Protein AF-A0A3N2NCR6-F1 (afdb_monomer_lite)

Sequence (79 aa):
MKNQQDNLGSQDGKIDLKMWMEEHPQEYGEFAAAMGEADSLEVFLLGAAAFLSSPEFQKRLENMIDLDNLDLDELLKIL

Secondary structure (DSSP, 8-state):
----------SSS---HHHHHHH-HHHHHHHHHHHHHTT-HHHHHHHHHHHHH-HHHHHHHHHHHHTT---HHHHHTT-

Radius of gyration: 15.13 Å; chains: 1; bounding box: 44×23×33 Å

Foldseek 3Di:
DDDPPPDPPDDPDDDPVVVVCVVCVPVVVVVCVVCVVVVNNVVVVVLVVCCVPPPVLVVVVVVCVVVVHDDVVVSVVSD

pLDDT: mean 78.59, std 16.37, range [35.84, 93.31]

Structure (mmCIF, N/CA/C/O backbone):
data_AF-A0A3N2NCR6-F1
#
_entry.id   AF-A0A3N2NCR6-F1
#
loop_
_atom_site.group_PDB
_atom_site.id
_atom_site.type_symbol
_atom_site.label_atom_id
_atom_site.label_alt_id
_atom_site.label_comp_id
_atom_site.label_asym_id
_atom_site.label_entity_id
_atom_site.label_seq_id
_atom_site.pdbx_PDB_ins_code
_atom_site.Cartn_x
_atom_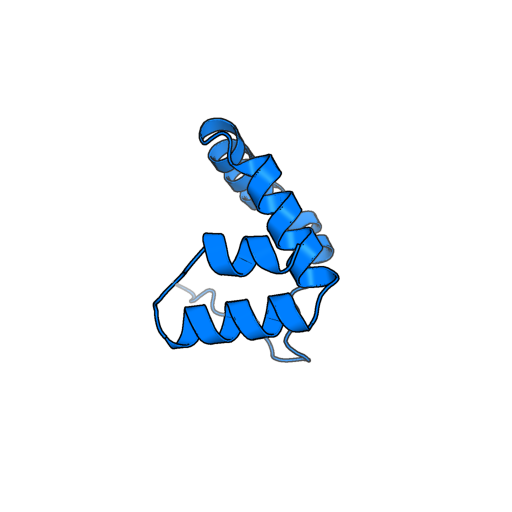site.Cartn_y
_atom_site.Cartn_z
_atom_site.occupancy
_atom_site.B_iso_or_equiv
_atom_site.auth_seq_id
_atom_site.auth_comp_id
_atom_site.auth_asym_id
_atom_site.auth_atom_id
_atom_site.pdbx_PDB_model_num
ATOM 1 N N . MET A 1 1 ? 28.748 -13.596 12.284 1.00 38.12 1 MET A N 1
ATOM 2 C CA . MET A 1 1 ? 28.242 -12.693 11.229 1.00 38.12 1 MET A CA 1
ATOM 3 C C . MET A 1 1 ? 27.109 -11.912 11.872 1.00 38.12 1 MET A C 1
ATOM 5 O O . MET A 1 1 ? 26.289 -12.542 12.523 1.00 38.12 1 MET A O 1
ATOM 9 N N . LYS A 1 2 ? 27.190 -10.577 11.901 1.00 36.66 2 LYS A N 1
ATOM 10 C CA . LYS A 1 2 ? 26.316 -9.736 12.735 1.00 36.66 2 LYS A CA 1
ATOM 11 C C . LYS A 1 2 ? 24.893 -9.728 12.164 1.00 36.66 2 LYS A C 1
ATOM 13 O O . LYS A 1 2 ? 24.729 -9.445 10.983 1.00 36.66 2 LYS A O 1
ATOM 18 N N . ASN A 1 3 ? 23.920 -10.048 13.017 1.00 44.22 3 ASN A N 1
ATOM 19 C CA . ASN A 1 3 ? 22.491 -9.886 12.768 1.00 44.22 3 ASN A CA 1
ATOM 20 C C . ASN A 1 3 ? 22.210 -8.405 12.490 1.00 44.22 3 ASN A C 1
ATOM 22 O O . ASN A 1 3 ? 22.402 -7.587 13.384 1.00 44.22 3 ASN A O 1
ATOM 26 N N . GLN A 1 4 ? 21.761 -8.067 11.282 1.00 47.69 4 GLN A N 1
ATOM 27 C CA . GLN A 1 4 ? 21.088 -6.794 11.025 1.00 47.69 4 GLN A CA 1
ATOM 28 C C . GLN A 1 4 ? 19.621 -6.948 11.439 1.00 47.69 4 GLN A C 1
ATOM 30 O O . GLN A 1 4 ? 18.728 -7.138 10.625 1.00 47.69 4 GLN A O 1
ATOM 35 N N . GLN A 1 5 ? 19.407 -6.958 12.749 1.00 51.03 5 GLN A N 1
ATOM 36 C CA . GLN A 1 5 ? 18.136 -6.610 13.368 1.00 51.03 5 GLN A CA 1
ATOM 37 C C . GLN A 1 5 ? 18.443 -5.397 14.232 1.00 51.03 5 GLN A C 1
ATOM 39 O O . GLN A 1 5 ? 18.569 -5.513 15.445 1.00 51.03 5 GLN A O 1
ATOM 44 N N . ASP A 1 6 ? 18.656 -4.252 13.596 1.00 45.31 6 ASP A N 1
ATOM 45 C CA . ASP A 1 6 ? 18.802 -2.996 14.314 1.00 45.31 6 ASP A CA 1
ATOM 46 C C . ASP A 1 6 ? 17.718 -2.033 13.833 1.00 45.31 6 ASP A C 1
ATOM 48 O O . ASP A 1 6 ? 17.728 -1.561 12.701 1.00 45.31 6 ASP A O 1
ATOM 52 N N . ASN A 1 7 ? 16.802 -1.764 14.764 1.00 42.56 7 ASN A N 1
ATOM 53 C CA . ASN A 1 7 ? 15.905 -0.615 14.828 1.00 42.56 7 ASN A CA 1
ATOM 54 C C . ASN A 1 7 ? 14.780 -0.489 13.792 1.00 42.56 7 ASN A C 1
ATOM 56 O O . ASN A 1 7 ? 14.684 0.498 13.075 1.00 42.56 7 ASN A O 1
ATOM 60 N N . LEU A 1 8 ? 13.773 -1.355 13.917 1.00 45.62 8 LEU A N 1
ATOM 61 C CA . LEU A 1 8 ? 12.388 -0.863 13.899 1.00 45.62 8 LEU A CA 1
ATOM 62 C C . LEU A 1 8 ? 11.984 -0.557 15.346 1.00 45.62 8 LEU A C 1
ATOM 64 O O . LEU A 1 8 ? 11.213 -1.272 15.983 1.00 45.62 8 LEU A O 1
ATOM 68 N N . GLY A 1 9 ? 12.636 0.464 15.903 1.00 35.84 9 GLY A N 1
ATOM 69 C CA . GLY A 1 9 ? 12.360 0.978 17.235 1.00 35.84 9 GLY A CA 1
ATOM 70 C C . GLY A 1 9 ? 11.027 1.711 17.224 1.00 35.84 9 GLY A C 1
ATOM 71 O O . GLY A 1 9 ? 10.899 2.774 16.628 1.00 35.84 9 GLY A O 1
ATOM 72 N N . SER A 1 10 ? 10.041 1.111 17.878 1.00 57.19 10 SER A N 1
ATOM 73 C CA . SER A 1 10 ? 8.695 1.621 18.100 1.00 57.19 10 SER A CA 1
ATOM 74 C C . SER A 1 10 ? 8.654 3.091 18.540 1.00 57.19 10 SER A C 1
ATOM 76 O O . SER A 1 10 ? 8.917 3.402 19.701 1.00 57.19 10 SER A O 1
ATOM 78 N N . GLN A 1 11 ? 8.211 3.970 17.642 1.00 43.44 11 GLN A N 1
ATOM 79 C CA . GLN A 1 11 ? 7.476 5.193 17.967 1.00 43.44 11 GLN A CA 1
ATOM 80 C C . GLN A 1 11 ? 6.331 5.313 16.949 1.00 43.44 11 GLN A C 1
ATOM 82 O O . GLN A 1 11 ? 6.572 5.500 15.765 1.00 43.44 11 GLN A O 1
ATOM 87 N N . ASP A 1 12 ? 5.093 5.102 17.402 1.00 45.03 12 ASP A N 1
ATOM 88 C CA . ASP A 1 12 ? 3.851 5.415 16.677 1.00 45.03 12 ASP A CA 1
ATOM 89 C C . ASP A 1 12 ? 3.742 4.949 15.209 1.00 45.03 12 ASP A C 1
ATOM 91 O O . ASP A 1 12 ? 3.366 5.722 14.339 1.00 45.03 12 ASP A O 1
ATOM 95 N N . GLY A 1 13 ? 4.025 3.665 14.951 1.00 48.34 13 GLY A N 1
ATOM 96 C CA . GLY A 1 13 ? 3.300 2.760 14.031 1.00 48.34 13 GLY A CA 1
ATOM 97 C C . GLY A 1 13 ? 2.994 3.157 12.575 1.00 48.34 13 GLY A C 1
ATOM 98 O O . GLY A 1 13 ? 2.349 2.379 11.880 1.00 48.34 13 GLY A O 1
ATOM 99 N N . LYS A 1 14 ? 3.416 4.320 12.085 1.00 55.56 14 LYS A N 1
ATOM 100 C CA . LYS A 1 14 ? 3.233 4.763 10.704 1.00 55.56 14 LYS A CA 1
ATOM 101 C C . LYS A 1 14 ? 4.604 4.881 10.073 1.00 55.56 14 LYS A C 1
ATOM 103 O O . LYS A 1 14 ? 5.328 5.837 10.326 1.00 55.56 14 LYS A O 1
ATOM 108 N N . ILE A 1 15 ? 4.951 3.893 9.254 1.00 62.34 15 ILE A N 1
ATOM 109 C CA . ILE A 1 15 ? 6.053 4.038 8.308 1.00 62.34 15 ILE A CA 1
ATOM 110 C C . ILE A 1 15 ? 5.707 5.252 7.442 1.00 62.34 15 ILE A C 1
ATOM 112 O O . ILE A 1 15 ? 4.697 5.244 6.733 1.00 62.34 15 ILE A O 1
ATOM 116 N N . ASP A 1 16 ? 6.507 6.313 7.537 1.00 74.56 16 ASP A N 1
ATOM 117 C CA . ASP A 1 16 ? 6.437 7.406 6.577 1.00 74.56 16 ASP A CA 1
ATOM 118 C C . ASP A 1 16 ? 7.003 6.872 5.263 1.00 74.56 16 ASP A C 1
ATOM 120 O O 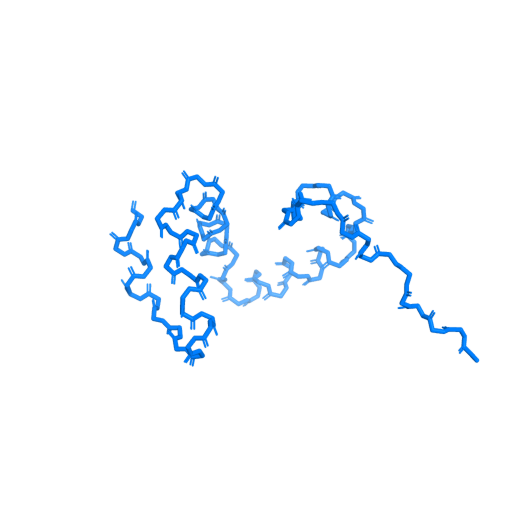. ASP A 1 16 ? 8.216 6.792 5.063 1.00 74.56 16 ASP A O 1
ATOM 124 N N . LEU A 1 17 ? 6.095 6.445 4.385 1.00 74.19 17 LEU A N 1
ATOM 125 C CA . LEU A 1 17 ? 6.434 5.854 3.097 1.00 74.19 17 LEU A CA 1
ATOM 126 C C . LEU A 1 17 ? 7.362 6.771 2.294 1.00 74.19 17 LEU A C 1
ATOM 128 O O . LEU A 1 17 ? 8.251 6.283 1.603 1.00 74.19 17 LEU A O 1
ATOM 132 N N . LYS A 1 18 ? 7.201 8.093 2.420 1.00 77.44 18 LYS A N 1
ATOM 133 C CA . LYS A 1 18 ? 8.048 9.051 1.716 1.00 77.44 18 LYS A CA 1
ATOM 134 C C . LYS A 1 18 ? 9.481 9.014 2.243 1.00 77.44 18 LYS A C 1
ATOM 136 O O . LYS A 1 18 ? 10.410 8.972 1.445 1.00 77.44 18 LYS A O 1
ATOM 141 N N . MET A 1 19 ? 9.650 8.990 3.564 1.00 84.56 19 MET A N 1
ATOM 142 C CA . MET A 1 19 ? 10.967 8.886 4.198 1.00 84.56 19 MET A CA 1
ATOM 143 C C . MET A 1 19 ? 11.660 7.574 3.823 1.00 84.56 19 MET A C 1
ATOM 145 O O . MET A 1 19 ? 12.811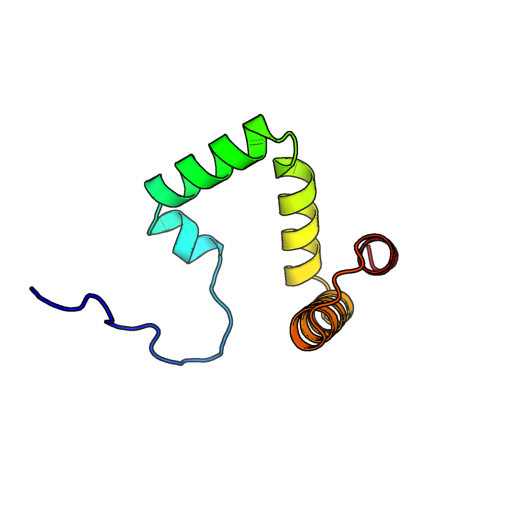 7.589 3.400 1.00 84.56 19 MET A O 1
ATOM 149 N N . TRP A 1 20 ? 10.931 6.456 3.871 1.00 84.88 20 TRP A N 1
ATOM 150 C CA . TRP A 1 20 ? 11.472 5.152 3.489 1.00 84.88 20 TRP A CA 1
ATOM 151 C C . TRP A 1 20 ? 11.913 5.116 2.016 1.00 84.88 20 TRP A C 1
ATOM 153 O O . TRP A 1 20 ? 12.997 4.632 1.706 1.00 84.88 20 TRP A O 1
ATOM 163 N N . MET A 1 21 ? 11.123 5.691 1.103 1.00 83.62 21 MET A N 1
ATOM 164 C CA . MET A 1 21 ? 11.494 5.794 -0.315 1.00 83.62 21 MET A CA 1
ATOM 165 C C . MET A 1 21 ? 12.769 6.619 -0.543 1.00 83.62 21 MET A C 1
ATOM 167 O O . MET A 1 21 ? 13.561 6.294 -1.428 1.00 83.62 21 MET A O 1
ATOM 171 N N . GLU A 1 22 ? 12.962 7.694 0.226 1.00 86.56 22 GLU A N 1
ATOM 172 C CA . GLU A 1 22 ? 14.153 8.548 0.148 1.00 86.56 22 GLU A CA 1
ATOM 173 C C . GLU A 1 22 ? 15.402 7.849 0.719 1.00 86.56 22 GLU A C 1
ATOM 175 O O . GLU A 1 22 ? 16.495 8.007 0.170 1.00 86.56 22 GLU A O 1
ATOM 180 N N . GLU A 1 23 ? 15.248 7.047 1.776 1.00 92.31 23 GLU A N 1
ATOM 181 C CA . GLU A 1 23 ? 16.332 6.276 2.403 1.00 92.31 23 GLU A CA 1
ATOM 182 C C . GLU A 1 23 ? 16.707 5.008 1.616 1.00 92.31 23 GLU A C 1
ATOM 184 O O . GLU A 1 23 ? 17.871 4.600 1.624 1.00 92.31 23 GLU A O 1
ATOM 189 N N . HIS A 1 24 ? 15.756 4.423 0.878 1.00 89.94 24 HIS A N 1
ATOM 190 C CA . HIS A 1 24 ? 15.911 3.151 0.162 1.00 89.94 24 HIS A CA 1
ATOM 191 C C . HIS A 1 24 ? 15.635 3.263 -1.357 1.00 89.94 24 HIS A C 1
ATOM 193 O O . HIS A 1 24 ? 14.802 2.532 -1.901 1.00 89.94 24 HIS A O 1
ATOM 199 N N . PRO A 1 25 ? 16.350 4.126 -2.109 1.00 88.38 25 PRO A N 1
ATOM 200 C CA . PRO A 1 25 ? 16.042 4.391 -3.518 1.00 88.38 25 PRO A CA 1
ATOM 201 C C . PRO A 1 25 ? 16.264 3.183 -4.445 1.00 88.38 25 PRO A C 1
ATOM 203 O O . PRO A 1 25 ? 15.616 3.084 -5.486 1.00 88.38 25 PRO A O 1
ATOM 206 N N . GLN A 1 26 ? 17.175 2.266 -4.091 1.00 89.62 26 GLN A N 1
ATOM 207 C CA . GLN A 1 26 ? 17.431 1.042 -4.863 1.00 89.62 26 GLN A CA 1
ATOM 208 C C . GLN A 1 26 ? 16.302 0.023 -4.682 1.00 89.62 26 GLN A C 1
ATOM 210 O O . GLN A 1 26 ? 15.744 -0.438 -5.672 1.00 89.62 26 GLN A O 1
ATOM 215 N N . GLU A 1 27 ? 15.916 -0.257 -3.435 1.00 89.62 27 GLU A N 1
ATOM 216 C CA . GLU A 1 27 ? 14.815 -1.177 -3.112 1.00 89.62 27 GLU A CA 1
ATOM 217 C C . GLU A 1 27 ? 13.487 -0.665 -3.679 1.00 89.62 27 GLU A C 1
ATOM 219 O O . GLU A 1 27 ? 12.729 -1.422 -4.282 1.00 89.62 27 GLU A O 1
ATOM 224 N N . TYR A 1 28 ? 13.234 0.644 -3.571 1.00 84.38 28 TYR A N 1
ATOM 225 C CA . TYR A 1 28 ? 12.075 1.265 -4.203 1.00 84.38 28 TYR A CA 1
ATOM 226 C C . TYR A 1 28 ? 12.121 1.158 -5.734 1.00 84.38 28 TYR A C 1
ATOM 228 O O . TYR A 1 28 ? 11.095 0.904 -6.360 1.00 84.38 28 TYR A O 1
ATOM 236 N N . GLY A 1 29 ? 13.295 1.325 -6.351 1.00 85.19 29 GLY A N 1
ATOM 237 C CA . GLY A 1 29 ? 13.472 1.173 -7.795 1.00 85.19 29 GLY A CA 1
ATOM 238 C C . GLY A 1 29 ? 13.184 -0.248 -8.286 1.00 85.19 29 GLY A C 1
ATOM 239 O O . GLY A 1 29 ? 12.483 -0.414 -9.282 1.00 85.19 29 GLY A O 1
ATOM 240 N N . GLU A 1 30 ? 13.669 -1.265 -7.571 1.00 88.44 30 GLU A N 1
ATOM 241 C CA . GLU A 1 30 ? 13.391 -2.679 -7.864 1.00 88.44 30 GLU A CA 1
ATOM 242 C C . GLU A 1 30 ? 11.908 -3.010 -7.681 1.00 88.44 30 GLU A C 1
ATOM 244 O O . GLU A 1 30 ? 11.300 -3.643 -8.545 1.00 88.44 30 GLU A O 1
ATOM 249 N N . PHE A 1 31 ? 11.301 -2.515 -6.601 1.00 85.00 31 PHE A N 1
ATOM 250 C CA . PHE A 1 31 ? 9.869 -2.641 -6.365 1.00 85.00 31 PHE A CA 1
ATOM 251 C C . PHE A 1 31 ? 9.051 -1.989 -7.489 1.00 85.00 31 PHE A C 1
ATOM 253 O O . PHE A 1 31 ? 8.184 -2.631 -8.077 1.00 85.00 31 PHE A O 1
ATOM 260 N N . ALA A 1 32 ? 9.347 -0.736 -7.841 1.00 80.75 32 ALA A N 1
ATOM 261 C CA . ALA A 1 32 ? 8.636 -0.011 -8.889 1.00 80.75 32 ALA A CA 1
ATOM 262 C C . ALA A 1 32 ? 8.806 -0.667 -10.267 1.00 80.75 32 ALA A C 1
ATOM 264 O O . ALA A 1 32 ? 7.851 -0.701 -11.041 1.00 80.75 32 ALA A O 1
ATOM 265 N N . ALA A 1 33 ? 9.987 -1.220 -10.565 1.00 83.94 33 ALA A N 1
ATOM 266 C CA . ALA A 1 33 ? 10.229 -1.979 -11.788 1.00 83.94 33 ALA A CA 1
ATOM 267 C C . ALA A 1 33 ? 9.380 -3.259 -11.832 1.00 83.94 33 ALA A C 1
ATOM 269 O O . ALA A 1 33 ? 8.669 -3.471 -12.810 1.00 83.94 33 ALA A O 1
ATOM 270 N N . ALA A 1 34 ? 9.369 -4.053 -10.757 1.00 82.69 34 ALA A N 1
ATOM 271 C CA . ALA A 1 34 ? 8.551 -5.263 -10.669 1.00 82.69 34 ALA A CA 1
ATOM 272 C C . ALA A 1 34 ? 7.043 -4.963 -10.772 1.00 82.69 34 ALA A C 1
ATOM 274 O O . ALA A 1 34 ? 6.301 -5.683 -11.437 1.00 82.69 34 ALA A O 1
ATOM 275 N N . MET A 1 35 ? 6.586 -3.867 -10.159 1.00 82.56 35 MET A N 1
ATOM 276 C CA . MET A 1 35 ? 5.193 -3.414 -10.239 1.00 82.56 35 MET A CA 1
ATOM 277 C C . MET A 1 35 ? 4.836 -2.857 -11.624 1.00 82.56 35 MET A C 1
ATOM 279 O O . MET A 1 35 ? 3.714 -3.030 -12.092 1.00 82.56 35 MET A O 1
ATOM 283 N N . GLY A 1 36 ? 5.781 -2.201 -12.300 1.00 79.25 36 GLY A N 1
ATOM 284 C CA . GLY A 1 36 ? 5.618 -1.750 -13.682 1.00 79.25 36 GLY A CA 1
ATOM 285 C C . GLY A 1 36 ? 5.548 -2.916 -14.670 1.00 79.25 36 GLY A C 1
ATOM 286 O O . GLY A 1 36 ? 4.691 -2.921 -15.547 1.00 79.25 36 GLY A O 1
ATOM 287 N N . GLU A 1 37 ? 6.392 -3.936 -14.501 1.00 79.69 37 GLU A N 1
ATOM 288 C CA . GLU A 1 37 ? 6.339 -5.174 -15.293 1.00 79.69 37 GLU A CA 1
ATOM 289 C C . GLU A 1 37 ? 5.018 -5.933 -15.103 1.00 79.69 37 GLU A C 1
ATOM 291 O O . GLU A 1 37 ? 4.527 -6.565 -16.038 1.00 79.69 37 GLU A O 1
ATOM 296 N N . ALA A 1 38 ? 4.426 -5.843 -13.911 1.00 77.81 38 ALA A N 1
ATOM 297 C CA . ALA A 1 38 ? 3.140 -6.446 -13.581 1.00 77.81 38 ALA A CA 1
ATOM 298 C C . ALA A 1 38 ? 1.917 -5.563 -13.916 1.00 77.81 38 ALA A C 1
ATOM 300 O O . ALA A 1 38 ? 0.799 -5.961 -13.590 1.00 77.81 38 ALA A O 1
ATOM 301 N N . ASP A 1 39 ? 2.112 -4.385 -14.527 1.00 80.19 39 ASP A N 1
ATOM 302 C CA . ASP A 1 39 ? 1.065 -3.379 -14.796 1.00 80.19 39 ASP A CA 1
ATOM 303 C C . ASP A 1 39 ? 0.226 -3.020 -13.547 1.00 80.19 39 ASP A C 1
ATOM 305 O O . ASP A 1 39 ? -0.964 -2.719 -13.604 1.00 80.19 39 ASP A O 1
ATOM 309 N N . SER A 1 40 ? 0.847 -3.100 -12.367 1.00 83.31 40 SER A N 1
ATOM 310 C CA . SER A 1 40 ? 0.188 -2.997 -11.060 1.00 83.31 40 SER A CA 1
ATOM 311 C C . SER A 1 40 ? 0.570 -1.733 -10.290 1.00 83.31 40 SER A C 1
ATOM 313 O O . SER A 1 40 ? 0.008 -1.457 -9.226 1.00 83.31 40 SER A O 1
ATOM 315 N N . LEU A 1 41 ? 1.501 -0.935 -10.825 1.00 81.56 41 LEU A N 1
ATOM 316 C CA . LEU A 1 41 ? 1.988 0.286 -10.184 1.00 81.56 41 LEU A CA 1
ATOM 317 C C . LEU A 1 41 ? 0.864 1.301 -9.931 1.00 81.56 41 LEU A C 1
ATOM 319 O O . LEU A 1 41 ? 0.786 1.868 -8.844 1.00 81.56 41 LEU A O 1
ATOM 323 N N . GLU A 1 42 ? -0.024 1.515 -10.903 1.00 81.00 42 GLU A N 1
ATOM 324 C CA . GLU A 1 42 ? -1.140 2.461 -10.765 1.00 81.00 42 GLU A CA 1
ATOM 325 C C . GLU A 1 42 ? -2.124 2.019 -9.669 1.00 81.00 42 GLU A C 1
ATOM 327 O O . GLU A 1 42 ? -2.518 2.820 -8.820 1.00 81.00 42 GLU A O 1
ATOM 332 N N . VAL A 1 43 ? -2.441 0.721 -9.620 1.00 81.06 43 VAL A N 1
ATOM 333 C CA . VAL A 1 43 ? -3.312 0.123 -8.595 1.00 81.06 43 VAL A CA 1
ATOM 334 C C . VAL A 1 43 ? -2.687 0.236 -7.203 1.00 81.06 43 VAL A C 1
ATOM 336 O O . VAL A 1 43 ? -3.378 0.552 -6.234 1.00 81.06 43 VAL A O 1
ATOM 339 N N . PHE A 1 44 ? -1.373 0.038 -7.089 1.00 82.56 44 PHE A N 1
ATOM 340 C CA . PHE A 1 44 ? -0.658 0.222 -5.829 1.00 82.56 44 PHE A CA 1
ATOM 341 C C . PHE A 1 44 ? -0.681 1.671 -5.350 1.00 82.56 44 PHE A C 1
ATOM 343 O O . PHE A 1 44 ? -0.972 1.920 -4.181 1.00 82.56 44 PHE A O 1
ATOM 350 N N . LEU A 1 45 ? -0.417 2.632 -6.239 1.00 83.56 45 LEU A N 1
ATOM 351 C CA . LEU A 1 45 ? -0.4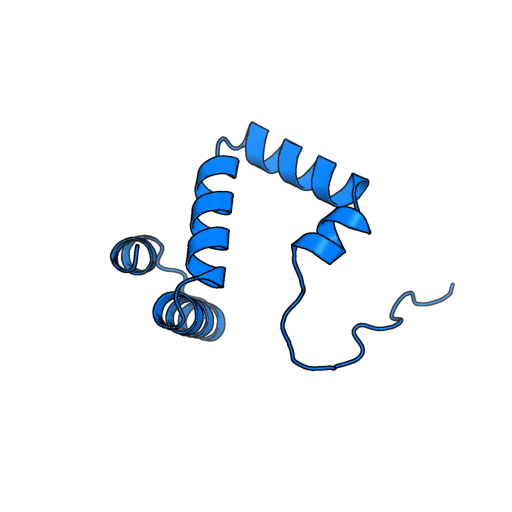68 4.054 -5.895 1.00 83.56 45 LEU A CA 1
ATOM 352 C C . LEU A 1 45 ? -1.875 4.470 -5.449 1.00 83.56 45 LEU A C 1
ATOM 354 O O . LEU A 1 45 ? -2.008 5.214 -4.476 1.00 83.56 45 LEU A O 1
ATOM 358 N N . LEU A 1 46 ? -2.916 3.948 -6.104 1.00 84.56 46 LEU A N 1
ATOM 359 C CA . LEU A 1 46 ? -4.306 4.156 -5.704 1.00 84.56 46 LEU A CA 1
ATOM 360 C C . LEU A 1 46 ? -4.577 3.594 -4.299 1.00 84.56 46 LEU A C 1
ATOM 362 O O . LEU A 1 46 ? -5.111 4.303 -3.446 1.00 84.56 46 LEU A O 1
ATOM 366 N N . GLY A 1 47 ? -4.154 2.356 -4.033 1.00 85.38 47 GLY A N 1
ATOM 367 C CA . GLY A 1 47 ? -4.281 1.727 -2.717 1.00 85.38 47 GLY A CA 1
ATOM 368 C C . GLY A 1 47 ? -3.519 2.477 -1.619 1.00 85.38 47 GLY A C 1
ATOM 369 O O . GLY A 1 47 ? -4.054 2.691 -0.533 1.00 85.38 47 GLY A O 1
ATOM 370 N N . ALA A 1 48 ? -2.303 2.948 -1.905 1.00 84.19 48 ALA A N 1
ATOM 371 C CA . ALA A 1 48 ? -1.503 3.741 -0.972 1.00 84.19 48 ALA A CA 1
ATOM 372 C C . ALA A 1 48 ? -2.158 5.098 -0.668 1.00 84.19 48 ALA A C 1
ATOM 374 O O . ALA A 1 48 ? -2.231 5.510 0.491 1.00 84.19 48 ALA A O 1
ATOM 375 N N . ALA A 1 49 ? -2.682 5.781 -1.688 1.00 85.06 49 ALA A N 1
ATOM 376 C CA . ALA A 1 49 ? -3.404 7.036 -1.509 1.00 85.06 49 ALA A CA 1
ATOM 377 C C . ALA A 1 49 ? -4.670 6.844 -0.659 1.00 85.06 49 ALA A C 1
ATOM 379 O O . ALA A 1 49 ? -4.924 7.626 0.261 1.00 85.06 49 ALA A O 1
ATOM 380 N N . ALA A 1 50 ? -5.436 5.782 -0.916 1.00 85.50 50 ALA A N 1
ATOM 381 C CA . ALA A 1 50 ? -6.616 5.423 -0.136 1.00 85.50 50 ALA A CA 1
ATOM 382 C C . ALA A 1 50 ? -6.279 5.102 1.319 1.00 85.50 50 ALA A C 1
ATOM 384 O O . ALA A 1 50 ? -6.914 5.624 2.235 1.00 85.50 50 ALA A O 1
ATOM 385 N N . PHE A 1 51 ? -5.223 4.317 1.536 1.00 86.94 51 PHE A N 1
ATOM 386 C CA . PHE A 1 51 ? -4.720 4.013 2.866 1.00 86.94 51 PHE A CA 1
ATOM 387 C C . PHE A 1 51 ? -4.346 5.289 3.620 1.00 86.94 51 PHE A C 1
ATOM 389 O O . PHE A 1 51 ? -4.738 5.454 4.765 1.00 86.94 51 PHE A O 1
ATOM 396 N N . LEU A 1 52 ? -3.644 6.240 3.003 1.00 83.88 52 LEU A N 1
ATOM 397 C CA . LEU A 1 52 ? -3.240 7.476 3.684 1.00 83.88 52 LEU A CA 1
ATOM 398 C C . LEU A 1 52 ? -4.406 8.438 3.966 1.00 83.88 52 LEU A C 1
ATOM 400 O O . LEU A 1 52 ? -4.330 9.218 4.917 1.00 83.88 52 LEU A O 1
ATOM 404 N N . SER A 1 53 ? -5.468 8.396 3.159 1.00 85.88 53 SER A N 1
ATOM 405 C CA . SER A 1 53 ? -6.566 9.372 3.192 1.00 85.88 53 SER A CA 1
ATOM 406 C C . SER A 1 53 ? -7.847 8.885 3.878 1.00 85.88 53 SER A C 1
ATOM 408 O O . SER A 1 53 ? -8.622 9.721 4.345 1.00 85.88 53 SER A O 1
ATOM 410 N N . SER A 1 54 ? -8.070 7.571 3.987 1.00 89.12 54 SER A N 1
ATOM 411 C CA . SER A 1 54 ? -9.312 6.988 4.508 1.00 89.12 54 SER A CA 1
ATOM 412 C C . SER A 1 54 ? -9.068 6.076 5.721 1.00 89.12 54 SER A C 1
ATOM 414 O O . SER A 1 54 ? -8.590 4.948 5.572 1.00 89.12 54 SER A O 1
ATOM 416 N N . PRO A 1 55 ? -9.451 6.508 6.941 1.00 90.94 55 PRO A N 1
ATOM 417 C CA . PRO A 1 55 ? -9.415 5.652 8.130 1.00 90.94 55 PRO A CA 1
ATOM 418 C C . PRO A 1 55 ? -10.304 4.405 8.014 1.00 90.94 55 PRO A C 1
ATOM 420 O O . PRO A 1 55 ? -10.008 3.374 8.613 1.00 90.94 55 PRO A O 1
ATOM 423 N N . GLU A 1 56 ? -11.398 4.492 7.251 1.00 93.12 56 GLU A N 1
ATOM 424 C CA . GLU A 1 56 ? -12.273 3.350 6.967 1.00 93.12 56 GLU A CA 1
ATOM 425 C C . GLU A 1 56 ? -11.551 2.306 6.112 1.00 93.12 56 GLU A C 1
ATOM 427 O O . GLU A 1 56 ? -11.576 1.119 6.441 1.00 93.12 56 GLU A O 1
ATOM 432 N N . PHE A 1 57 ? -10.831 2.760 5.082 1.00 92.00 57 PHE A N 1
ATOM 433 C CA . PHE A 1 57 ? -9.997 1.900 4.248 1.00 92.00 57 PHE A CA 1
ATOM 434 C C . PHE A 1 57 ? -8.888 1.232 5.069 1.00 92.00 57 PHE A C 1
ATOM 436 O O . PHE A 1 57 ? -8.735 0.014 4.994 1.00 92.00 57 PHE A O 1
ATOM 443 N N . GLN A 1 58 ? -8.167 1.998 5.905 1.00 91.12 58 GLN A N 1
ATOM 444 C CA . GLN A 1 58 ? -7.133 1.464 6.809 1.00 91.12 58 GLN A CA 1
ATOM 445 C C . GLN A 1 58 ? -7.687 0.329 7.671 1.00 91.12 58 GLN A C 1
ATOM 447 O O . GLN A 1 58 ? -7.191 -0.793 7.623 1.00 91.12 58 GLN A O 1
ATOM 452 N N . LYS A 1 59 ? -8.774 0.600 8.402 1.00 92.19 59 LYS A N 1
ATOM 453 C CA . LYS A 1 59 ? -9.363 -0.368 9.327 1.00 92.19 59 LYS A CA 1
ATOM 454 C C . LYS A 1 59 ? -9.889 -1.608 8.608 1.00 92.19 59 LYS A C 1
ATOM 456 O O . LYS A 1 59 ? -9.828 -2.711 9.150 1.00 92.19 59 LYS A O 1
ATOM 461 N N . ARG A 1 60 ? -10.450 -1.455 7.403 1.00 92.06 60 ARG A N 1
ATOM 462 C CA . ARG A 1 60 ? -10.948 -2.607 6.645 1.00 92.06 60 ARG A CA 1
ATOM 463 C C . ARG A 1 60 ? -9.806 -3.482 6.143 1.00 92.06 60 ARG A C 1
ATOM 465 O O . ARG A 1 60 ? -9.910 -4.699 6.281 1.00 92.06 60 ARG A O 1
ATOM 472 N N . LEU A 1 61 ? -8.735 -2.871 5.638 1.00 91.06 61 LEU A N 1
ATOM 473 C CA . LEU A 1 61 ? -7.531 -3.574 5.209 1.00 91.06 61 LEU A CA 1
ATOM 474 C C . LEU A 1 61 ? -6.859 -4.311 6.378 1.00 91.06 61 LEU A C 1
ATOM 476 O O . LEU A 1 61 ? -6.548 -5.489 6.238 1.00 91.06 61 LEU A O 1
ATOM 480 N N . GLU A 1 62 ? -6.710 -3.666 7.540 1.00 92.06 62 GLU A N 1
ATOM 481 C CA . GLU A 1 62 ? -6.191 -4.299 8.767 1.00 92.06 62 GLU A CA 1
ATOM 482 C C . GLU A 1 62 ? -7.005 -5.547 9.142 1.00 92.06 62 GLU A C 1
ATOM 484 O O . GLU A 1 62 ? -6.443 -6.628 9.296 1.00 92.06 62 GLU A O 1
ATOM 489 N N . ASN A 1 63 ? -8.340 -5.440 9.172 1.00 92.56 63 ASN A N 1
ATOM 490 C CA . ASN 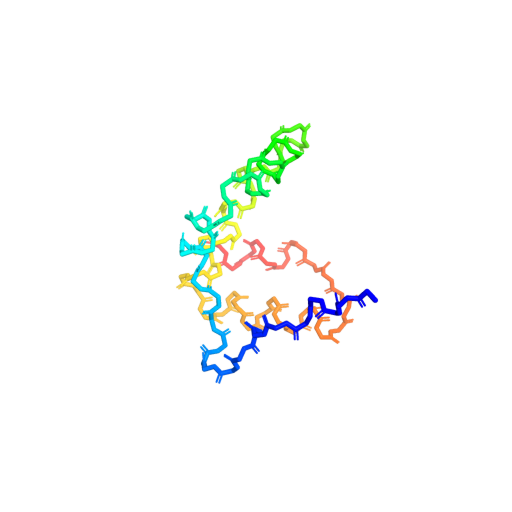A 1 63 ? -9.212 -6.584 9.461 1.00 92.56 63 ASN A CA 1
ATOM 491 C C . ASN A 1 63 ? -9.045 -7.735 8.451 1.00 92.56 63 ASN A C 1
ATOM 493 O O . ASN A 1 63 ? -9.188 -8.896 8.820 1.00 92.56 63 ASN A O 1
ATOM 497 N N . MET A 1 64 ? -8.810 -7.436 7.170 1.00 93.31 64 MET A N 1
ATOM 498 C CA . MET A 1 64 ? -8.610 -8.463 6.138 1.00 93.31 64 MET A CA 1
ATOM 499 C C . MET A 1 64 ? -7.262 -9.170 6.284 1.00 93.31 64 MET A C 1
ATOM 501 O O . MET A 1 64 ? -7.198 -10.378 6.069 1.00 93.31 64 MET A O 1
ATOM 505 N N . ILE A 1 65 ? -6.214 -8.439 6.675 1.00 90.19 65 ILE A N 1
ATOM 506 C CA . ILE A 1 65 ? -4.893 -9.003 6.976 1.00 90.19 65 ILE A CA 1
ATOM 507 C C . ILE A 1 65 ? -4.978 -9.912 8.207 1.00 90.19 65 ILE A C 1
ATOM 509 O O . ILE A 1 65 ? -4.507 -11.045 8.157 1.00 90.19 65 ILE A O 1
ATOM 513 N N . ASP A 1 66 ? -5.639 -9.462 9.278 1.00 92.19 66 ASP A N 1
ATOM 514 C CA . ASP A 1 66 ? -5.814 -10.245 10.511 1.00 92.19 66 ASP A CA 1
ATOM 515 C C . ASP A 1 66 ? -6.584 -11.556 10.284 1.00 92.19 66 ASP A C 1
ATOM 517 O O . ASP A 1 66 ? -6.359 -12.553 10.972 1.00 92.19 66 ASP A O 1
ATOM 521 N N . LEU A 1 67 ? -7.507 -11.556 9.320 1.00 92.38 67 LEU A N 1
ATOM 522 C CA . LEU A 1 67 ? -8.315 -12.716 8.946 1.00 92.38 67 LEU A CA 1
ATOM 523 C C . LEU A 1 67 ? -7.689 -13.565 7.827 1.00 92.38 67 LEU A C 1
ATOM 525 O O . LEU A 1 67 ? -8.296 -14.566 7.448 1.00 92.38 67 LEU A O 1
ATOM 529 N N . ASP A 1 68 ? -6.525 -13.166 7.300 1.00 90.38 68 ASP A N 1
ATOM 530 C CA . ASP A 1 68 ? -5.874 -13.750 6.116 1.00 90.38 68 ASP A CA 1
ATOM 531 C C . ASP A 1 68 ? -6.850 -13.941 4.935 1.00 90.38 68 ASP A C 1
ATOM 533 O O . ASP A 1 68 ? -6.889 -14.971 4.262 1.00 90.38 68 ASP A O 1
ATOM 537 N N . ASN A 1 69 ? -7.719 -12.948 4.723 1.00 91.19 69 ASN A N 1
ATOM 538 C CA . ASN A 1 69 ? -8.791 -12.992 3.734 1.00 91.19 69 ASN A CA 1
ATOM 539 C C . ASN A 1 69 ? -8.918 -11.646 3.017 1.00 91.19 69 ASN A C 1
ATOM 541 O O . ASN A 1 69 ? -9.781 -10.823 3.337 1.00 91.19 69 ASN A O 1
ATOM 545 N N . LEU A 1 70 ? -8.022 -11.420 2.057 1.00 88.06 70 LEU A N 1
ATOM 546 C CA . LEU A 1 70 ? -8.010 -10.211 1.244 1.00 88.06 70 LEU A CA 1
ATOM 547 C C . LEU A 1 70 ? -9.127 -10.250 0.188 1.00 88.06 70 LEU A C 1
ATOM 549 O O . LEU A 1 70 ? -9.072 -11.047 -0.748 1.00 88.06 70 LEU A O 1
ATOM 553 N N . ASP A 1 71 ? -10.097 -9.342 0.311 1.00 88.94 71 ASP A N 1
ATOM 554 C CA . ASP A 1 71 ? -11.138 -9.094 -0.693 1.00 88.94 71 ASP A CA 1
ATOM 555 C C . ASP A 1 71 ? -10.945 -7.695 -1.296 1.00 88.94 71 ASP A C 1
ATOM 557 O O . ASP A 1 71 ? -11.268 -6.664 -0.697 1.00 88.94 71 ASP A O 1
ATOM 561 N N . LEU A 1 72 ? -10.378 -7.667 -2.503 1.00 83.50 72 LEU A N 1
ATOM 562 C CA . LEU A 1 72 ? -10.090 -6.430 -3.225 1.00 83.50 72 LEU A CA 1
ATOM 563 C C . LEU A 1 72 ? -11.365 -5.715 -3.690 1.00 83.50 72 LEU A C 1
ATOM 565 O O . LEU A 1 72 ? -11.392 -4.487 -3.686 1.00 83.50 72 LEU A O 1
ATOM 569 N N . ASP A 1 73 ? -12.429 -6.443 -4.037 1.00 87.00 73 ASP A N 1
ATOM 570 C CA . ASP A 1 73 ? -13.686 -5.834 -4.491 1.00 87.00 73 ASP A CA 1
ATOM 571 C C . ASP A 1 73 ? -14.365 -5.068 -3.357 1.00 87.00 73 ASP A C 1
ATOM 573 O O . ASP A 1 73 ? -15.035 -4.059 -3.580 1.00 87.00 73 ASP A O 1
ATOM 577 N N . GLU A 1 74 ? -14.216 -5.542 -2.123 1.00 87.94 74 GLU A N 1
ATOM 578 C CA . GLU A 1 74 ? -14.714 -4.833 -0.955 1.00 87.94 74 GLU A CA 1
ATOM 579 C C . GLU A 1 74 ? -13.894 -3.573 -0.641 1.00 87.94 74 GLU A C 1
ATOM 581 O O . GLU A 1 74 ? -14.486 -2.535 -0.346 1.00 87.94 74 GLU A O 1
ATOM 586 N N . LEU A 1 75 ? -12.565 -3.618 -0.775 1.00 88.06 75 LEU A N 1
ATOM 587 C CA . LEU A 1 75 ? -11.714 -2.433 -0.609 1.00 88.06 75 LEU A CA 1
ATOM 588 C C . LEU A 1 75 ? -11.992 -1.367 -1.674 1.00 88.06 75 LEU A C 1
ATOM 590 O O . LEU A 1 75 ? -12.054 -0.181 -1.354 1.00 88.06 75 LEU A O 1
ATOM 594 N N . LEU A 1 76 ? -12.225 -1.775 -2.925 1.00 86.75 76 LEU A N 1
ATOM 595 C CA . LEU A 1 76 ? -12.548 -0.856 -4.019 1.00 86.75 76 LEU A CA 1
ATOM 596 C C . LEU A 1 76 ? -13.880 -0.122 -3.819 1.00 86.75 76 LEU A C 1
ATOM 598 O O . LEU A 1 76 ? -14.040 0.970 -4.348 1.00 86.75 76 LEU A O 1
ATOM 602 N N . LYS A 1 77 ? -14.823 -0.668 -3.040 1.00 89.81 77 LYS A N 1
ATOM 603 C CA . LYS A 1 77 ? -16.093 0.015 -2.716 1.00 89.81 77 LYS A CA 1
ATOM 604 C C . LYS A 1 77 ? -15.927 1.183 -1.740 1.00 89.81 77 LYS A C 1
ATOM 606 O O . LYS A 1 77 ? -16.881 1.932 -1.551 1.00 89.81 77 LYS A O 1
ATOM 611 N N . ILE A 1 78 ? -14.768 1.289 -1.088 1.00 85.56 78 ILE A N 1
ATOM 612 C CA . ILE A 1 78 ? -14.443 2.362 -0.136 1.00 85.56 78 ILE A CA 1
ATOM 613 C C . ILE A 1 78 ? -13.814 3.567 -0.859 1.00 85.56 78 ILE A C 1
ATOM 615 O O . ILE A 1 78 ? -13.825 4.672 -0.315 1.00 85.56 78 ILE A O 1
ATOM 619 N N . LEU A 1 79 ? -13.262 3.355 -2.061 1.00 78.19 79 LEU A N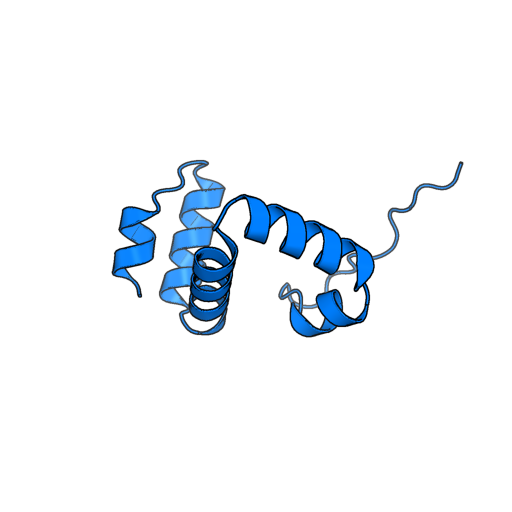 1
ATOM 620 C CA . LEU A 1 79 ? -12.708 4.403 -2.928 1.00 78.19 79 LEU A CA 1
ATOM 621 C C . LEU A 1 79 ? -13.818 5.236 -3.579 1.00 78.19 79 LEU A C 1
ATOM 623 O O . LEU A 1 79 ? -13.628 6.470 -3.663 1.00 78.19 79 LEU A O 1
#